Protein AF-Q7VQY9-F1 (afdb_monomer_lite)

Secondary structure (DSSP, 8-state):
--HHHHHSS---HHHHHHHHH-EEEEEEEEPPTT-TT--HHHHHHHHHHHHHHHH-SSEEEEEEEEEEETTTEEEEEEEEEE--THHHHHHHTTTT----

pLDDT: mean 73.07, std 13.51, range [38.59, 89.69]

Organism: Blochmanniella floridana (NCBI:txid203907)

Radius of gyration: 19.75 Å; chains: 1; bounding box: 48×21×52 Å

Sequence (100 aa):
MVLTNFFLRKKTSTTASIAKKRLHIIVTERKIDNTPELNYLPKFKKDLLRIIHQYIHEPKKISIQLQEQDNNAYMLQLTISFLTKNQDLINSKKQDNTTV

InterPro domains:
  IPR005527 Cell division topological specificity factor MinE [MF_00262] (3-86)
  IPR005527 Cell division topological specificity factor MinE [PF03776] (15-80)
  IPR005527 Cell division topological specificity factor MinE [TIGR01215] (1-80)
  IPR036707 Cell division topological specificity factor MinE superfamily [G3DSA:3.30.1070.10] (1-83)
  IPR036707 Cell division topological specificity factor MinE superfamily [SSF55229] (35-83)

Foldseek 3Di:
DPPVCVVVPPCPVVVVVQVVQKDKDKDKAADDPVPPPPPCVVVVVVVVVVVCVVPDDAWPDWDWDWDQDPRRMIMIIIITTHDDPVPVVVVVVPPPPDDD

Structure (mmCIF, N/CA/C/O backbone):
data_AF-Q7VQY9-F1
#
_entry.id   AF-Q7VQY9-F1
#
loop_
_atom_site.group_PDB
_atom_site.id
_atom_site.type_symbol
_atom_site.label_atom_id
_atom_site.label_alt_id
_atom_site.label_comp_id
_atom_site.label_asym_id
_atom_site.label_entity_id
_atom_site.label_seq_id
_atom_site.pdbx_PDB_ins_code
_atom_site.Cartn_x
_atom_site.Cartn_y
_atom_site.Cartn_z
_atom_site.occupan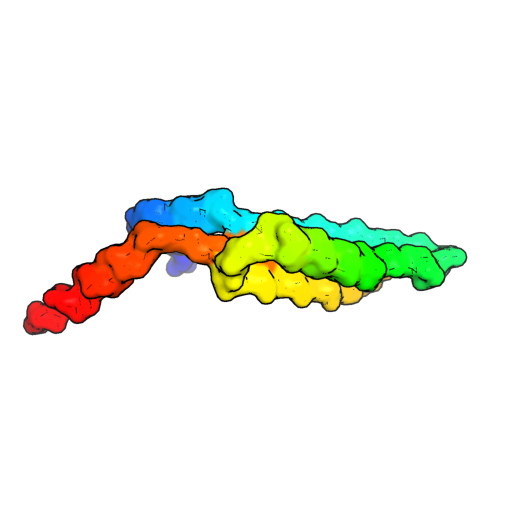cy
_atom_site.B_iso_or_equiv
_atom_site.auth_seq_id
_atom_site.auth_comp_id
_atom_site.auth_asym_id
_atom_site.auth_atom_id
_atom_site.pdbx_PDB_model_num
ATOM 1 N N . MET A 1 1 ? 5.966 -6.929 31.897 1.00 58.22 1 MET A N 1
ATOM 2 C CA . MET A 1 1 ? 4.540 -7.165 32.224 1.00 58.22 1 MET A CA 1
ATOM 3 C C . MET A 1 1 ? 3.612 -6.294 31.366 1.00 58.22 1 MET A C 1
ATOM 5 O O . MET A 1 1 ? 3.037 -5.365 31.905 1.00 58.22 1 MET A O 1
ATOM 9 N N . VAL A 1 2 ? 3.461 -6.525 30.048 1.00 68.88 2 VAL A N 1
ATOM 10 C CA . VAL A 1 2 ? 2.425 -5.787 29.264 1.00 68.88 2 VAL A CA 1
ATOM 11 C C . VAL A 1 2 ? 1.934 -6.501 27.986 1.00 68.88 2 VAL A C 1
ATOM 13 O O . VAL A 1 2 ? 0.856 -6.181 27.501 1.00 68.88 2 VAL A O 1
ATOM 16 N N . LEU A 1 3 ? 2.664 -7.477 27.422 1.00 69.12 3 LEU A N 1
ATOM 17 C CA . LEU A 1 3 ? 2.312 -8.051 26.106 1.00 69.12 3 LEU A CA 1
ATOM 18 C C . LEU A 1 3 ? 0.999 -8.855 26.095 1.00 69.12 3 LEU A C 1
ATOM 20 O O . LEU A 1 3 ? 0.232 -8.776 25.137 1.00 69.12 3 LEU A O 1
ATOM 24 N N . THR A 1 4 ? 0.697 -9.590 27.165 1.00 70.06 4 THR A N 1
ATOM 25 C CA . THR A 1 4 ? -0.506 -10.437 27.258 1.00 70.06 4 THR A CA 1
ATOM 26 C C . THR A 1 4 ? -1.798 -9.613 27.209 1.00 70.06 4 THR A C 1
ATOM 28 O O . THR A 1 4 ? -2.762 -10.011 26.554 1.00 70.06 4 THR A O 1
ATOM 31 N N . ASN A 1 5 ? -1.807 -8.416 27.803 1.00 64.38 5 ASN A N 1
ATOM 32 C CA . ASN A 1 5 ? -2.959 -7.511 27.803 1.00 64.38 5 ASN A CA 1
ATOM 33 C C . ASN A 1 5 ? -3.312 -6.964 26.407 1.00 64.38 5 ASN A C 1
ATOM 35 O O . ASN A 1 5 ? -4.466 -6.587 26.190 1.00 64.38 5 ASN A O 1
ATOM 39 N N . PHE A 1 6 ? -2.370 -6.929 25.452 1.00 64.75 6 PHE A N 1
ATOM 40 C CA 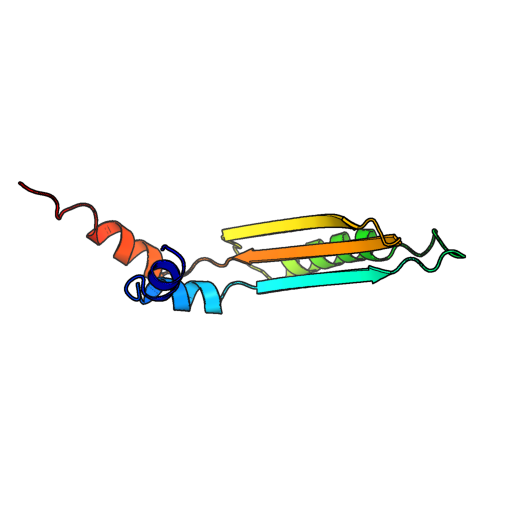. PHE A 1 6 ? -2.657 -6.465 24.087 1.00 64.75 6 PHE A CA 1
ATOM 41 C C . PHE A 1 6 ? -3.569 -7.434 23.333 1.00 64.75 6 PHE A C 1
ATOM 43 O O . PHE A 1 6 ? -4.506 -6.992 22.669 1.00 64.75 6 PHE A O 1
ATOM 50 N N . PHE A 1 7 ? -3.344 -8.742 23.480 1.00 66.56 7 PHE A N 1
ATOM 51 C CA . PHE A 1 7 ? -4.165 -9.774 22.838 1.00 66.56 7 PHE A CA 1
ATOM 52 C C . PHE A 1 7 ? -5.501 -9.993 23.559 1.00 66.56 7 PHE A C 1
ATOM 54 O O . PHE A 1 7 ? -6.507 -10.308 22.927 1.00 66.56 7 PHE A O 1
ATOM 61 N N . LEU A 1 8 ? -5.526 -9.783 24.879 1.00 64.44 8 LEU A N 1
ATOM 62 C CA . LEU A 1 8 ? -6.710 -9.951 25.731 1.00 64.44 8 LEU A CA 1
ATOM 63 C C . LEU A 1 8 ? -7.671 -8.754 25.702 1.00 64.44 8 LEU A C 1
ATOM 65 O O . LEU A 1 8 ? -8.730 -8.802 26.335 1.00 64.44 8 LEU A O 1
ATOM 69 N N . ARG A 1 9 ? -7.331 -7.661 25.007 1.00 59.34 9 ARG A N 1
ATOM 70 C CA . ARG A 1 9 ? -8.183 -6.470 24.942 1.00 59.34 9 ARG A CA 1
ATOM 71 C C . ARG A 1 9 ? -9.542 -6.865 24.370 1.00 59.34 9 ARG A C 1
ATOM 73 O O . ARG A 1 9 ? -9.641 -7.277 23.216 1.00 59.34 9 ARG A O 1
ATOM 80 N N . LYS A 1 10 ? -10.564 -6.769 25.236 1.00 59.28 10 LYS A N 1
ATOM 81 C CA . LYS A 1 10 ? -11.959 -7.177 25.013 1.00 59.28 10 LYS A CA 1
ATOM 82 C C . LYS A 1 10 ? -12.338 -6.994 23.553 1.00 59.28 10 LYS A C 1
ATOM 84 O O . LYS A 1 10 ? -12.257 -5.873 23.052 1.00 59.28 10 LYS A O 1
ATOM 89 N N . LYS A 1 11 ? -12.742 -8.103 22.922 1.00 55.50 11 LYS A N 1
ATOM 90 C CA . LYS A 1 11 ? -13.259 -8.202 21.555 1.00 55.50 11 LYS A CA 1
ATOM 91 C C . LYS A 1 11 ? -14.254 -7.070 21.302 1.00 55.50 11 LYS A C 1
ATOM 93 O O . LYS A 1 11 ? -15.456 -7.236 21.485 1.00 55.50 11 LYS A O 1
ATOM 98 N N . THR A 1 12 ? -13.782 -5.914 20.855 1.00 58.47 12 THR A N 1
ATOM 99 C CA . THR A 1 12 ? -14.629 -5.006 20.105 1.00 58.47 12 THR A CA 1
ATOM 100 C C . THR A 1 12 ? -14.848 -5.760 18.807 1.00 58.47 12 THR A C 1
ATOM 102 O O . THR A 1 12 ? -13.983 -5.797 17.933 1.00 58.47 12 THR A O 1
ATOM 105 N N . SER A 1 13 ? -15.964 -6.488 18.741 1.00 56.59 13 SER A N 1
ATOM 106 C CA . SER A 1 13 ? -16.385 -7.340 17.619 1.00 56.59 13 SER A CA 1
ATOM 107 C C . SER A 1 13 ? -16.273 -6.626 16.263 1.00 56.59 13 SER A C 1
ATOM 109 O O . SER A 1 13 ? -16.123 -7.252 15.216 1.00 56.59 13 SER A O 1
ATOM 111 N N . THR A 1 14 ? -16.238 -5.298 16.294 1.00 62.75 14 THR A N 1
ATOM 112 C CA . THR A 1 14 ? -15.998 -4.398 15.176 1.00 62.75 14 THR A CA 1
ATOM 113 C C . THR A 1 14 ? -14.594 -4.484 14.579 1.00 62.75 14 THR A C 1
ATOM 115 O O . THR A 1 14 ? -14.470 -4.441 13.357 1.00 62.75 14 THR A O 1
ATOM 118 N N . THR A 1 15 ? -13.533 -4.621 15.379 1.00 69.56 15 THR A N 1
ATOM 119 C CA . THR A 1 15 ? -12.145 -4.526 14.884 1.00 69.56 15 THR A CA 1
ATOM 120 C C . THR A 1 15 ? -11.764 -5.689 13.979 1.00 69.56 15 THR A C 1
ATOM 122 O O . THR A 1 15 ? -11.119 -5.463 12.955 1.00 69.56 15 THR A O 1
ATOM 125 N N . ALA A 1 16 ? -12.225 -6.902 14.295 1.00 69.81 16 ALA A N 1
ATOM 126 C CA . ALA A 1 16 ? -12.020 -8.084 13.463 1.00 69.81 16 ALA A CA 1
ATOM 127 C C . ALA A 1 16 ? -12.690 -7.927 12.089 1.00 69.81 16 ALA A C 1
ATOM 129 O O . ALA A 1 16 ? -12.076 -8.222 11.064 1.00 69.81 16 ALA A O 1
ATOM 130 N N . SER A 1 17 ? -13.911 -7.376 12.044 1.00 72.12 17 SER A N 1
ATOM 131 C CA . SER A 1 17 ? -14.592 -7.092 10.775 1.00 72.12 17 SER A CA 1
ATOM 132 C C . SER A 1 17 ? -13.850 -6.054 9.934 1.00 72.12 17 SER A C 1
ATOM 134 O O . SER A 1 17 ? -13.891 -6.146 8.708 1.00 72.12 17 SER A O 1
ATOM 136 N N . ILE A 1 18 ? -13.199 -5.066 10.559 1.00 74.56 18 ILE A N 1
ATOM 137 C CA . ILE A 1 18 ? -12.382 -4.090 9.829 1.00 74.56 18 ILE A CA 1
ATOM 138 C C . ILE A 1 18 ? -11.107 -4.763 9.324 1.00 74.56 18 ILE A C 1
ATOM 140 O O . ILE A 1 18 ? -10.772 -4.606 8.157 1.00 74.56 18 ILE A O 1
ATOM 144 N N . ALA A 1 19 ? -10.411 -5.524 10.176 1.00 72.38 19 ALA A N 1
ATOM 145 C CA . ALA A 1 19 ? -9.186 -6.233 9.811 1.00 72.38 19 ALA A CA 1
ATOM 146 C C . ALA A 1 19 ? -9.415 -7.177 8.627 1.00 72.38 19 ALA A C 1
ATOM 148 O O . ALA A 1 19 ? -8.643 -7.136 7.678 1.00 72.38 19 ALA A O 1
ATOM 149 N N . LYS A 1 20 ? -10.536 -7.912 8.624 1.00 78.00 20 LYS A N 1
ATOM 150 C CA . LYS A 1 20 ? -10.951 -8.777 7.510 1.00 78.00 20 LYS A CA 1
ATOM 151 C C . LYS A 1 20 ? -11.034 -8.038 6.169 1.00 78.00 20 LYS A C 1
ATOM 153 O O . LYS A 1 20 ? -10.844 -8.650 5.129 1.00 78.00 20 LYS A O 1
ATOM 158 N N . LYS A 1 21 ? -11.346 -6.741 6.184 1.00 77.06 21 LYS A N 1
ATOM 159 C CA . LYS A 1 21 ? -11.473 -5.925 4.972 1.00 77.06 21 LYS A CA 1
ATOM 160 C C . LYS A 1 21 ? -10.195 -5.176 4.609 1.00 77.06 21 LYS A C 1
ATOM 162 O O . LYS A 1 21 ? -10.121 -4.645 3.514 1.00 77.06 21 LYS A O 1
ATOM 167 N N . ARG A 1 22 ? -9.200 -5.072 5.492 1.00 79.19 22 ARG A N 1
ATOM 168 C CA . ARG A 1 22 ? -7.954 -4.366 5.164 1.00 79.19 22 ARG A CA 1
ATOM 169 C C . ARG A 1 22 ? -7.133 -5.225 4.211 1.00 79.19 22 ARG A C 1
ATOM 171 O O . ARG A 1 22 ? -6.772 -6.343 4.561 1.00 79.19 22 ARG A O 1
ATOM 178 N N . LEU A 1 23 ? -6.806 -4.681 3.044 1.00 84.25 23 LEU A N 1
ATOM 179 C CA . LEU A 1 23 ? -5.830 -5.294 2.153 1.00 84.25 23 LEU A CA 1
ATOM 180 C C . LEU A 1 23 ? -4.446 -4.758 2.516 1.00 84.25 23 LEU A C 1
ATOM 182 O O . LEU A 1 23 ? -4.222 -3.545 2.485 1.00 84.25 23 LEU A O 1
ATOM 186 N N . HIS A 1 24 ? -3.544 -5.665 2.880 1.00 86.56 24 HIS A N 1
ATOM 187 C CA . HIS A 1 24 ? -2.144 -5.366 3.148 1.00 86.56 24 HIS A CA 1
ATOM 188 C C . HIS A 1 24 ? -1.275 -6.205 2.222 1.00 86.56 24 HIS A C 1
ATOM 190 O O . HIS A 1 24 ? -1.353 -7.430 2.250 1.00 86.56 24 HIS A O 1
ATOM 196 N N . ILE A 1 25 ? -0.479 -5.544 1.392 1.00 87.31 25 ILE A N 1
ATOM 197 C CA . ILE A 1 25 ? 0.422 -6.197 0.448 1.00 87.31 25 ILE A CA 1
ATOM 198 C C . ILE A 1 25 ? 1.824 -5.665 0.715 1.00 87.31 25 ILE A C 1
ATOM 200 O O . ILE A 1 25 ? 2.019 -4.455 0.831 1.00 87.31 25 ILE A O 1
ATOM 204 N N . ILE A 1 26 ? 2.784 -6.580 0.808 1.00 89.00 26 ILE A N 1
ATOM 205 C CA . ILE A 1 26 ? 4.210 -6.279 0.902 1.00 89.00 26 ILE A CA 1
ATOM 206 C C . ILE A 1 26 ? 4.882 -7.013 -0.250 1.00 89.00 26 ILE A C 1
ATOM 208 O O . ILE A 1 26 ? 4.720 -8.224 -0.390 1.00 89.00 26 ILE A O 1
ATOM 212 N N . VAL A 1 27 ? 5.610 -6.274 -1.075 1.00 88.31 27 VAL A N 1
ATOM 213 C CA . VAL A 1 27 ? 6.403 -6.819 -2.175 1.00 88.31 27 VAL A CA 1
ATOM 214 C C . VAL A 1 27 ? 7.836 -6.377 -1.978 1.00 88.31 27 VAL A C 1
ATOM 216 O O . VAL A 1 27 ? 8.080 -5.188 -1.793 1.00 88.31 27 VAL A O 1
ATOM 219 N N . THR A 1 28 ? 8.767 -7.320 -2.055 1.00 86.56 28 THR A N 1
ATOM 220 C CA . THR A 1 28 ? 10.197 -7.032 -2.008 1.00 86.56 28 THR A CA 1
ATOM 221 C C . THR A 1 28 ? 10.845 -7.507 -3.298 1.00 86.56 28 THR A C 1
ATOM 223 O O . THR A 1 28 ? 10.649 -8.643 -3.724 1.00 86.56 28 THR A O 1
ATOM 226 N N . GLU A 1 29 ? 11.619 -6.631 -3.914 1.00 82.44 29 GLU A N 1
ATOM 227 C CA . GLU A 1 29 ? 12.428 -6.882 -5.098 1.00 82.44 29 GLU A CA 1
ATOM 228 C C . GLU A 1 29 ? 13.895 -6.839 -4.686 1.00 82.44 29 GLU A C 1
ATOM 230 O O . GLU A 1 29 ? 14.311 -5.894 -4.025 1.00 82.44 29 GLU A O 1
ATOM 235 N N . ARG A 1 30 ? 14.685 -7.844 -5.066 1.00 79.88 30 ARG A N 1
ATOM 236 C CA . ARG A 1 30 ? 16.139 -7.824 -4.866 1.00 79.88 30 ARG A CA 1
ATOM 237 C C . ARG A 1 30 ? 16.799 -7.284 -6.128 1.00 79.88 30 ARG A 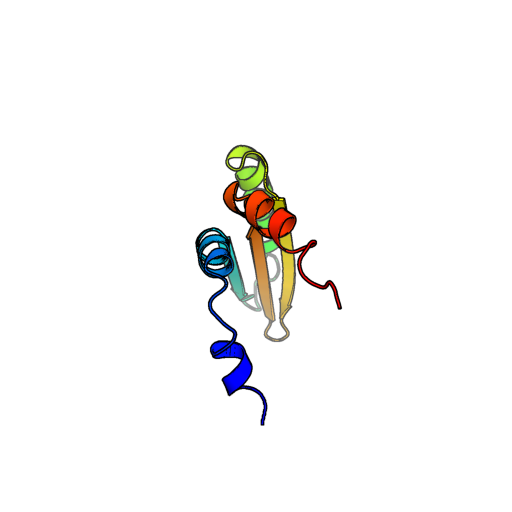C 1
ATOM 239 O O . ARG A 1 30 ? 16.547 -7.818 -7.206 1.00 79.88 30 ARG A O 1
ATOM 246 N N . LYS A 1 31 ? 17.655 -6.274 -5.997 1.00 70.81 31 LYS A N 1
ATOM 247 C CA . LYS A 1 31 ? 18.553 -5.843 -7.066 1.00 70.81 31 LYS A CA 1
ATOM 248 C C . LYS A 1 31 ? 19.580 -6.947 -7.272 1.00 70.81 31 LYS A C 1
ATOM 250 O O . LYS A 1 31 ? 20.195 -7.424 -6.321 1.00 70.81 31 LYS A O 1
ATOM 255 N N . ILE A 1 32 ? 19.748 -7.361 -8.516 1.00 70.25 32 ILE A N 1
ATOM 256 C CA . ILE A 1 32 ? 20.902 -8.158 -8.913 1.00 70.25 32 ILE A CA 1
ATOM 257 C C . ILE A 1 32 ? 21.984 -7.138 -9.257 1.00 70.25 32 ILE A C 1
ATOM 259 O O . ILE A 1 32 ? 21.736 -6.246 -10.068 1.00 70.25 32 ILE A O 1
ATOM 263 N N . ASP A 1 33 ? 23.150 -7.246 -8.621 1.00 66.75 33 ASP A N 1
ATOM 264 C CA . ASP A 1 33 ? 24.207 -6.218 -8.633 1.00 66.75 33 ASP A CA 1
ATOM 265 C C . ASP A 1 33 ? 24.624 -5.770 -10.044 1.00 66.75 33 ASP A C 1
ATOM 267 O O . ASP A 1 33 ? 25.031 -4.630 -10.252 1.00 66.75 33 ASP A O 1
ATOM 271 N N . ASN A 1 34 ? 24.443 -6.640 -11.038 1.00 63.28 34 ASN A N 1
ATOM 272 C CA . ASN A 1 34 ? 24.831 -6.383 -12.421 1.00 63.28 34 ASN A CA 1
ATOM 273 C C . ASN A 1 34 ? 23.757 -5.662 -13.250 1.00 63.28 34 ASN A C 1
ATOM 275 O O . ASN A 1 34 ? 23.948 -5.467 -14.451 1.00 63.28 34 ASN A O 1
ATOM 279 N N . THR A 1 35 ? 22.600 -5.311 -12.681 1.00 62.12 35 THR A N 1
ATOM 280 C CA . THR A 1 35 ? 21.531 -4.652 -13.447 1.00 62.12 35 THR A CA 1
ATOM 281 C C . THR A 1 35 ? 20.705 -3.687 -12.585 1.00 62.12 35 THR A C 1
ATOM 283 O O . THR A 1 35 ? 19.536 -3.948 -12.295 1.00 62.12 35 THR A O 1
ATOM 286 N N . PRO A 1 36 ? 21.273 -2.528 -12.196 1.00 59.81 36 PRO A N 1
ATOM 287 C CA . PRO A 1 36 ? 20.543 -1.496 -11.452 1.00 59.81 36 PRO A CA 1
ATOM 288 C C . PRO A 1 36 ? 19.368 -0.891 -12.239 1.00 59.81 36 PRO A C 1
ATOM 290 O O . PRO A 1 36 ? 18.516 -0.225 -11.656 1.00 59.81 36 PRO A O 1
ATOM 293 N N . GLU A 1 37 ? 19.317 -1.103 -13.556 1.00 60.72 37 GLU A N 1
ATOM 294 C CA . GLU A 1 37 ? 18.298 -0.543 -14.448 1.00 60.72 37 GLU A CA 1
ATOM 295 C C . GLU A 1 37 ? 16.945 -1.277 -14.368 1.00 60.72 37 GLU A C 1
ATOM 297 O O . GLU A 1 37 ? 15.905 -0.719 -14.720 1.00 60.72 37 GLU A O 1
ATOM 302 N N . LEU A 1 38 ? 16.917 -2.500 -13.827 1.00 63.84 38 LEU A N 1
ATOM 303 C CA . LEU A 1 38 ? 15.706 -3.319 -13.695 1.00 63.84 38 LEU A CA 1
ATOM 304 C C . LEU A 1 38 ? 14.940 -3.002 -12.398 1.00 63.84 38 LEU A C 1
ATOM 306 O O . LEU A 1 38 ? 14.625 -3.892 -11.618 1.00 63.84 38 LEU A O 1
ATOM 310 N N . ASN A 1 39 ? 14.634 -1.725 -12.151 1.00 69.94 39 ASN A N 1
ATOM 311 C CA . ASN A 1 39 ? 13.809 -1.324 -11.006 1.00 69.94 39 ASN A CA 1
ATOM 312 C C . ASN A 1 39 ? 12.325 -1.405 -11.376 1.00 69.94 39 ASN A C 1
ATOM 314 O O . ASN A 1 39 ? 11.747 -0.441 -11.898 1.00 69.94 39 ASN A O 1
ATOM 318 N N . TYR A 1 40 ? 11.677 -2.538 -11.098 1.00 79.62 40 TYR A N 1
ATOM 319 C CA . TYR A 1 40 ? 10.266 -2.712 -11.430 1.00 79.62 40 TYR A CA 1
ATOM 320 C C . TYR A 1 40 ? 9.338 -2.096 -10.387 1.00 79.62 40 TYR A C 1
ATOM 322 O O . TYR A 1 40 ? 8.256 -1.632 -10.756 1.00 79.62 40 TYR A O 1
ATOM 330 N N . LEU A 1 41 ? 9.729 -2.014 -9.110 1.00 85.12 41 LEU A N 1
ATOM 331 C CA . LEU A 1 41 ? 8.824 -1.523 -8.062 1.00 85.12 41 LEU A CA 1
ATOM 332 C C . LEU A 1 41 ? 8.295 -0.092 -8.263 1.00 85.12 41 LEU A C 1
ATOM 334 O O . LEU A 1 41 ? 7.100 0.118 -8.026 1.00 85.12 41 LEU A O 1
ATOM 338 N N . PRO A 1 42 ? 9.074 0.898 -8.742 1.00 83.38 42 PRO A N 1
ATOM 339 C CA . PRO A 1 42 ? 8.534 2.222 -9.057 1.00 83.38 42 PRO A CA 1
ATOM 340 C C . PRO A 1 42 ? 7.463 2.198 -10.156 1.00 83.38 42 PRO A C 1
ATOM 342 O O . PRO A 1 42 ? 6.471 2.927 -10.068 1.00 83.38 42 PRO A O 1
ATOM 345 N N . LYS A 1 43 ? 7.638 1.356 -11.184 1.00 85.88 43 LYS A N 1
ATOM 346 C CA . LYS A 1 43 ? 6.650 1.166 -12.255 1.00 85.88 43 LYS A CA 1
ATOM 347 C C . LYS A 1 43 ? 5.424 0.424 -11.727 1.00 85.88 43 LYS A C 1
ATOM 349 O O . LYS A 1 43 ? 4.308 0.912 -11.875 1.00 85.88 43 LYS A O 1
ATOM 354 N N . PHE A 1 44 ? 5.640 -0.670 -11.005 1.00 87.19 44 PHE A N 1
ATOM 355 C CA . PHE A 1 44 ? 4.588 -1.463 -10.380 1.00 87.19 44 PHE A CA 1
ATOM 356 C C . PHE A 1 44 ? 3.738 -0.632 -9.412 1.00 87.19 44 PHE A C 1
ATOM 358 O O . PHE A 1 44 ? 2.519 -0.748 -9.411 1.00 87.19 44 PHE A O 1
ATOM 365 N N . LYS A 1 45 ? 4.343 0.295 -8.657 1.00 86.44 45 LYS A N 1
ATOM 366 C CA . LYS A 1 45 ? 3.619 1.273 -7.830 1.00 86.44 45 LYS A CA 1
ATOM 367 C C . LYS A 1 45 ? 2.633 2.112 -8.652 1.00 86.44 45 LYS A C 1
ATOM 369 O O . LYS A 1 45 ? 1.508 2.327 -8.202 1.00 86.44 45 LYS A O 1
ATOM 374 N N . LYS A 1 46 ? 3.045 2.611 -9.825 1.00 88.38 46 LYS A N 1
ATOM 375 C CA . LYS A 1 46 ? 2.182 3.411 -10.717 1.00 88.38 46 LYS A CA 1
ATOM 376 C C . LYS A 1 46 ? 1.047 2.563 -11.286 1.00 88.38 46 LYS A C 1
ATOM 378 O O . LYS A 1 46 ? -0.102 3.001 -11.268 1.00 88.38 46 LYS A O 1
ATOM 383 N N . ASP A 1 47 ? 1.365 1.349 -11.724 1.00 88.75 47 ASP A N 1
ATOM 384 C CA . ASP A 1 47 ? 0.387 0.417 -12.285 1.00 88.75 47 ASP A CA 1
ATOM 385 C C . ASP A 1 47 ? -0.643 0.000 -11.226 1.00 88.75 47 ASP A C 1
ATOM 387 O O . ASP A 1 47 ? -1.848 0.083 -11.466 1.00 88.75 47 ASP A O 1
ATOM 391 N N . LEU A 1 48 ? -0.189 -0.325 -10.011 1.00 88.31 48 LEU A N 1
ATOM 392 C CA . LEU A 1 48 ? -1.063 -0.595 -8.872 1.00 88.31 48 LEU A CA 1
ATOM 393 C C . LEU A 1 48 ? -1.967 0.593 -8.557 1.00 88.31 48 LEU A C 1
ATOM 395 O O . LEU A 1 48 ? -3.160 0.395 -8.355 1.00 88.31 48 LEU A O 1
ATOM 399 N N . LEU A 1 49 ? -1.444 1.823 -8.535 1.00 86.62 49 LEU A N 1
ATOM 400 C CA . LEU A 1 49 ? -2.256 3.011 -8.268 1.00 86.62 49 LEU A CA 1
ATOM 401 C C . LEU A 1 49 ? -3.354 3.196 -9.326 1.00 86.62 49 LEU A C 1
ATOM 403 O O . LEU A 1 49 ? -4.491 3.515 -8.982 1.00 86.62 49 LEU A O 1
ATOM 407 N N . ARG A 1 50 ? -3.037 2.961 -10.604 1.00 88.69 50 ARG A N 1
ATOM 408 C CA . ARG A 1 50 ? -4.010 3.020 -11.702 1.00 88.69 50 ARG A CA 1
ATOM 409 C C . ARG A 1 50 ? -5.110 1.973 -11.537 1.00 88.69 50 ARG A C 1
ATOM 411 O O . ARG A 1 50 ? -6.285 2.307 -11.655 1.00 88.69 50 ARG A O 1
ATOM 418 N N . ILE A 1 51 ? -4.734 0.731 -11.239 1.00 88.19 51 ILE A N 1
ATOM 419 C CA . ILE A 1 51 ? -5.675 -0.375 -11.022 1.00 88.19 51 ILE A CA 1
ATOM 420 C C . ILE A 1 51 ? -6.540 -0.091 -9.791 1.00 88.19 51 ILE A C 1
ATOM 422 O O . ILE A 1 51 ? -7.758 -0.202 -9.853 1.00 88.19 51 ILE A O 1
ATOM 426 N N . ILE A 1 52 ? -5.947 0.351 -8.682 1.00 87.19 52 ILE A N 1
ATOM 427 C CA . ILE A 1 52 ? -6.688 0.697 -7.465 1.00 87.19 52 ILE A CA 1
ATOM 428 C C . ILE A 1 52 ? -7.757 1.750 -7.762 1.00 87.19 52 ILE A C 1
ATOM 430 O O . ILE A 1 52 ? -8.904 1.552 -7.377 1.00 87.19 52 ILE A O 1
ATOM 434 N N . HIS A 1 53 ? -7.422 2.819 -8.485 1.00 84.25 53 HIS A N 1
ATOM 435 C CA . HIS A 1 53 ? -8.412 3.832 -8.859 1.00 84.25 53 HIS A CA 1
ATOM 436 C C . HIS A 1 53 ? -9.510 3.299 -9.785 1.00 84.25 53 HIS A C 1
ATOM 438 O O . HIS A 1 53 ? -10.635 3.781 -9.717 1.00 84.25 53 HIS A O 1
ATOM 444 N N . GLN A 1 54 ? -9.206 2.320 -10.639 1.00 88.12 54 GLN A N 1
ATOM 445 C CA . GLN A 1 54 ? -10.187 1.748 -11.561 1.00 88.12 54 GLN A CA 1
ATOM 446 C C . GLN A 1 54 ? -11.149 0.767 -10.880 1.00 88.12 54 GLN A C 1
ATOM 448 O O . GLN A 1 54 ? -12.320 0.719 -11.241 1.00 88.12 54 GLN A O 1
ATOM 453 N N . TYR A 1 55 ? -10.664 -0.028 -9.926 1.00 86.50 55 TYR A N 1
ATOM 454 C CA . TYR A 1 55 ? -11.441 -1.121 -9.332 1.00 86.50 55 TYR A CA 1
ATOM 455 C C . TYR A 1 55 ? -11.995 -0.806 -7.939 1.00 86.50 55 TYR A C 1
ATOM 457 O O . TYR A 1 55 ? -12.920 -1.480 -7.486 1.00 86.50 55 TYR A O 1
ATOM 465 N N . ILE A 1 56 ? -11.444 0.184 -7.232 1.00 82.56 56 ILE A N 1
ATOM 466 C CA . ILE A 1 56 ? -11.869 0.526 -5.873 1.00 82.56 56 ILE A CA 1
ATOM 467 C C . ILE A 1 56 ? -12.678 1.820 -5.890 1.00 82.56 56 ILE A C 1
ATOM 469 O O . ILE A 1 56 ? -12.128 2.919 -5.922 1.00 82.56 56 ILE A O 1
ATOM 473 N N . HIS A 1 57 ? -13.997 1.678 -5.782 1.00 78.81 57 HIS A N 1
ATOM 474 C CA . HIS A 1 57 ? -14.895 2.797 -5.520 1.00 78.81 57 HIS A CA 1
ATOM 475 C C . HIS A 1 57 ? -14.842 3.175 -4.028 1.00 78.81 57 HIS A C 1
ATOM 477 O O . HIS A 1 57 ? -14.967 2.311 -3.159 1.00 78.81 57 HIS A O 1
ATOM 483 N N . GLU A 1 58 ? -14.645 4.465 -3.741 1.00 72.50 58 GLU A N 1
ATOM 484 C CA . GLU A 1 58 ? -14.708 5.066 -2.394 1.00 72.50 58 GLU A CA 1
ATOM 485 C C . GLU A 1 58 ? -13.791 4.424 -1.322 1.00 72.50 58 GLU A C 1
ATOM 487 O O . GLU A 1 58 ? -14.245 3.972 -0.260 1.00 72.50 58 GLU A O 1
ATOM 492 N N . PRO A 1 59 ? -12.464 4.382 -1.539 1.00 72.44 59 PRO A N 1
ATOM 493 C CA . PRO A 1 59 ? -11.539 3.935 -0.505 1.00 72.44 59 PRO A CA 1
ATOM 494 C C . PRO A 1 59 ? -11.512 4.921 0.676 1.00 72.44 59 PRO A C 1
ATOM 496 O O . PRO A 1 59 ? -11.351 6.123 0.491 1.00 72.44 59 PRO A O 1
ATOM 499 N N . LYS A 1 60 ? -11.573 4.417 1.920 1.00 78.19 60 LYS A N 1
ATOM 500 C CA . LYS A 1 60 ? -11.441 5.267 3.124 1.00 78.19 60 LYS A CA 1
ATOM 501 C C . LYS A 1 60 ? -10.029 5.827 3.261 1.00 78.19 60 LYS A C 1
ATOM 503 O O . LYS A 1 60 ? -9.825 6.959 3.684 1.00 78.19 60 LYS A O 1
ATOM 508 N N . LYS A 1 61 ? -9.044 4.956 3.036 1.00 82.25 61 LYS A N 1
ATOM 509 C CA . LYS A 1 61 ? -7.624 5.252 3.208 1.00 82.25 61 LYS A CA 1
ATOM 510 C C . LYS A 1 61 ? -6.808 4.337 2.311 1.00 82.25 61 LYS A C 1
ATOM 512 O O . LYS A 1 61 ? -6.945 3.117 2.397 1.00 82.25 61 LYS A O 1
ATOM 517 N N . ILE A 1 62 ? -5.927 4.938 1.521 1.00 85.00 62 ILE A N 1
ATOM 518 C CA . ILE A 1 62 ? -4.880 4.253 0.766 1.00 85.00 62 ILE A CA 1
ATOM 519 C C . ILE A 1 62 ? -3.543 4.790 1.273 1.00 85.00 62 ILE A C 1
ATOM 521 O O . ILE A 1 62 ? -3.355 5.997 1.395 1.00 85.00 62 ILE A O 1
ATOM 525 N N . SER A 1 63 ? -2.623 3.894 1.607 1.00 86.50 63 SER A N 1
ATOM 526 C CA . SER A 1 63 ? -1.244 4.228 1.953 1.00 86.50 63 SER A CA 1
ATOM 527 C C . SER A 1 63 ? -0.320 3.356 1.125 1.00 86.50 63 SER A C 1
ATOM 529 O O . SER A 1 63 ? -0.456 2.134 1.133 1.00 86.50 63 SER A O 1
ATOM 531 N N . ILE A 1 64 ? 0.597 3.995 0.404 1.00 87.12 64 ILE A N 1
ATOM 532 C CA . ILE A 1 64 ? 1.595 3.328 -0.426 1.00 87.12 64 ILE A CA 1
ATOM 533 C C . ILE A 1 64 ? 2.961 3.846 -0.008 1.00 87.12 64 ILE A C 1
ATOM 535 O O . ILE A 1 64 ? 3.201 5.052 -0.041 1.00 87.12 64 ILE A O 1
ATOM 539 N N . GLN A 1 65 ? 3.845 2.939 0.375 1.00 89.12 65 GLN A N 1
ATOM 540 C CA . GLN A 1 65 ? 5.186 3.240 0.848 1.00 89.12 65 GLN A CA 1
ATOM 541 C C . GLN A 1 65 ? 6.167 2.426 0.020 1.00 89.12 65 GLN A C 1
ATOM 543 O O . GLN A 1 65 ? 6.007 1.220 -0.114 1.00 89.12 65 GLN A O 1
ATOM 548 N N . LEU A 1 66 ? 7.152 3.098 -0.560 1.00 87.12 66 LEU A N 1
ATOM 549 C CA . LEU A 1 66 ? 8.274 2.457 -1.229 1.00 87.12 66 LEU A CA 1
ATOM 550 C C . LEU A 1 66 ? 9.506 2.783 -0.394 1.00 87.12 66 LEU A C 1
ATOM 552 O O . LEU A 1 66 ? 9.780 3.958 -0.163 1.00 87.12 66 LEU A O 1
ATOM 556 N N . GLN A 1 67 ? 10.182 1.753 0.091 1.00 86.50 67 GLN A N 1
ATOM 557 C CA . GLN A 1 67 ? 11.376 1.851 0.916 1.00 86.50 67 GLN A CA 1
ATOM 558 C C . GLN A 1 67 ? 12.514 1.119 0.213 1.00 86.50 67 GLN A C 1
ATOM 560 O O . GLN A 1 67 ? 12.300 0.076 -0.403 1.00 86.50 67 GLN A O 1
ATOM 565 N N . GLU A 1 68 ? 13.714 1.672 0.298 1.00 83.12 68 GLU A N 1
ATOM 566 C CA . GLU A 1 68 ? 14.937 0.969 -0.071 1.00 83.12 68 GLU A CA 1
ATOM 567 C C . GLU A 1 68 ? 15.480 0.284 1.182 1.00 83.12 68 GLU A C 1
ATOM 569 O O . GLU A 1 68 ? 15.529 0.892 2.248 1.00 83.12 68 GLU A O 1
ATOM 574 N N . GLN A 1 69 ? 15.798 -0.998 1.069 1.00 81.25 69 GLN A N 1
ATOM 575 C CA . GLN A 1 69 ? 16.413 -1.797 2.119 1.00 81.25 69 GLN A CA 1
ATOM 576 C C . GLN A 1 69 ? 17.920 -1.868 1.887 1.00 81.25 69 GLN A C 1
ATOM 578 O O . GLN A 1 69 ? 18.374 -1.940 0.743 1.00 81.25 69 GLN A O 1
ATOM 583 N N . ASP A 1 70 ? 18.672 -1.955 2.983 1.00 76.44 70 ASP A N 1
ATOM 584 C CA . ASP A 1 70 ? 20.140 -1.976 2.981 1.00 76.44 70 ASP A CA 1
ATOM 585 C C . ASP A 1 70 ? 20.733 -3.149 2.1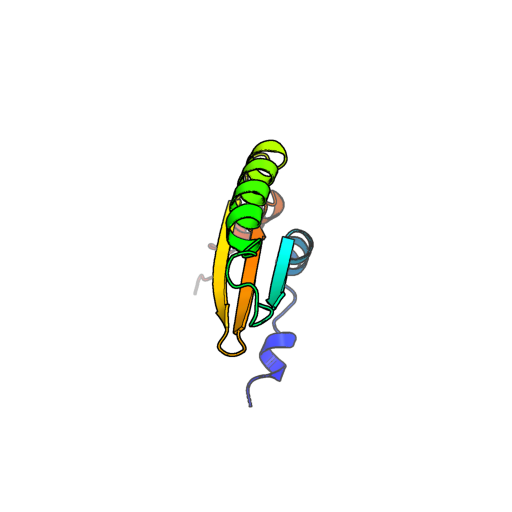78 1.00 76.44 70 ASP A C 1
ATOM 587 O O . ASP A 1 70 ? 21.823 -3.045 1.627 1.00 76.44 70 ASP A O 1
ATOM 591 N N . ASN A 1 71 ? 19.992 -4.255 2.046 1.00 75.00 71 ASN A N 1
ATOM 592 C CA . ASN A 1 71 ? 20.435 -5.479 1.368 1.00 75.00 71 ASN A CA 1
ATOM 593 C C . ASN A 1 71 ? 20.175 -5.450 -0.148 1.00 75.00 71 ASN A C 1
ATOM 595 O O . ASN A 1 71 ? 19.731 -6.450 -0.721 1.00 75.00 71 ASN A O 1
ATOM 599 N N . ASN 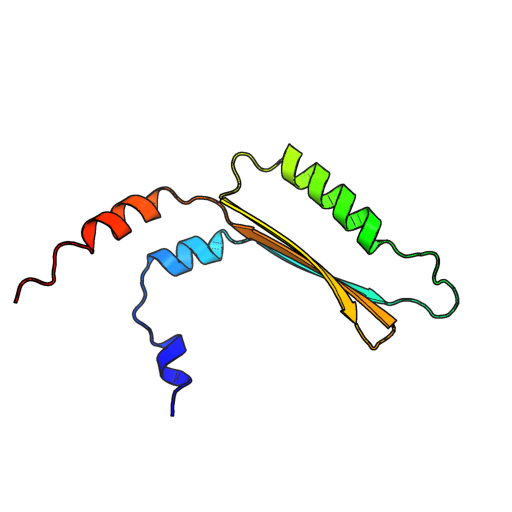A 1 72 ? 20.384 -4.298 -0.785 1.00 74.81 72 ASN A N 1
ATOM 600 C CA . ASN A 1 72 ? 20.157 -4.095 -2.216 1.00 74.81 72 ASN A CA 1
ATOM 601 C C . ASN A 1 72 ? 18.731 -4.496 -2.636 1.00 74.81 72 ASN A C 1
ATOM 603 O O . ASN A 1 72 ? 18.530 -5.039 -3.715 1.00 74.81 72 ASN A O 1
ATOM 607 N N . ALA A 1 73 ? 17.723 -4.272 -1.795 1.00 78.94 73 ALA A N 1
ATOM 608 C CA . ALA A 1 73 ? 16.347 -4.655 -2.094 1.00 78.94 73 ALA A CA 1
ATOM 609 C C . ALA A 1 73 ? 15.412 -3.451 -1.989 1.00 78.94 73 ALA A C 1
ATOM 611 O O . ALA A 1 73 ? 15.595 -2.588 -1.143 1.00 78.94 73 ALA A O 1
ATOM 612 N N . TYR A 1 74 ? 14.385 -3.383 -2.824 1.00 82.62 74 TYR A N 1
ATOM 613 C CA . TYR A 1 74 ? 13.303 -2.420 -2.671 1.00 82.62 74 TYR A CA 1
ATOM 614 C C . TYR A 1 74 ? 12.089 -3.115 -2.071 1.00 82.62 74 TYR A C 1
ATOM 616 O O . TYR A 1 74 ? 11.747 -4.225 -2.467 1.00 82.62 74 TYR A O 1
ATOM 624 N N . MET A 1 75 ? 11.407 -2.456 -1.141 1.00 86.00 75 MET A N 1
ATOM 625 C CA . MET A 1 75 ? 10.177 -2.935 -0.525 1.00 86.00 75 MET A CA 1
ATOM 626 C C . MET A 1 75 ? 9.038 -1.958 -0.810 1.00 86.00 75 MET A C 1
ATOM 628 O O . MET A 1 75 ? 9.076 -0.795 -0.413 1.00 86.00 75 MET A O 1
ATOM 632 N N . LEU A 1 76 ? 7.991 -2.440 -1.469 1.00 89.00 76 LEU A N 1
ATOM 633 C CA . LEU A 1 76 ? 6.738 -1.731 -1.670 1.00 89.00 76 LEU A CA 1
ATOM 634 C C . LEU A 1 76 ? 5.690 -2.279 -0.701 1.00 89.00 76 LEU A C 1
ATOM 636 O O . LEU A 1 76 ? 5.305 -3.445 -0.770 1.00 89.00 76 LEU A O 1
ATOM 640 N N . GLN A 1 77 ? 5.188 -1.417 0.172 1.00 89.50 77 GLN A N 1
ATOM 641 C CA . GLN A 1 77 ? 4.104 -1.708 1.095 1.00 89.50 77 GLN A CA 1
ATOM 642 C C . GLN A 1 77 ? 2.854 -0.924 0.701 1.00 89.50 77 GLN A C 1
ATOM 644 O O . GLN A 1 77 ? 2.870 0.299 0.559 1.00 89.50 77 GLN A O 1
ATOM 649 N N . LEU A 1 78 ? 1.743 -1.636 0.563 1.00 89.69 78 LEU A N 1
ATOM 650 C CA . LEU A 1 78 ? 0.434 -1.094 0.233 1.00 89.69 78 LEU A CA 1
ATOM 651 C C . LEU A 1 78 ? -0.552 -1.467 1.337 1.00 89.69 78 LEU A C 1
ATOM 653 O O . LEU A 1 78 ? -0.683 -2.629 1.714 1.00 89.69 78 LEU A O 1
ATOM 657 N N . THR A 1 79 ? -1.282 -0.475 1.836 1.00 87.44 79 THR A N 1
ATOM 658 C CA . THR A 1 79 ? -2.378 -0.667 2.785 1.00 87.44 79 THR A CA 1
ATOM 659 C C . THR A 1 79 ? -3.624 0.049 2.298 1.00 87.44 79 THR A C 1
ATOM 661 O O . THR A 1 79 ? -3.621 1.271 2.140 1.00 87.44 79 THR A O 1
ATOM 664 N N . ILE A 1 80 ? -4.709 -0.703 2.126 1.00 86.06 80 ILE A N 1
ATOM 665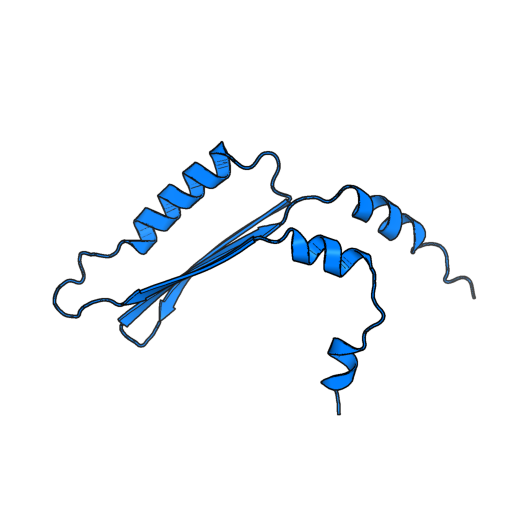 C CA . ILE A 1 80 ? -6.015 -0.178 1.726 1.00 86.06 80 ILE A CA 1
ATOM 666 C C . ILE A 1 80 ? -7.042 -0.523 2.797 1.00 86.06 80 ILE A C 1
ATOM 668 O O . ILE A 1 80 ? -7.134 -1.660 3.264 1.00 86.06 80 ILE A O 1
ATOM 672 N N . SER A 1 81 ? -7.810 0.479 3.215 1.00 82.56 81 SER A N 1
ATOM 673 C CA . SER A 1 81 ? -8.927 0.324 4.145 1.00 82.56 81 SER A CA 1
ATOM 674 C C . SER A 1 81 ? -10.222 0.791 3.498 1.00 82.56 81 SER A C 1
ATOM 676 O O . SER A 1 81 ? -10.309 1.916 3.004 1.00 82.56 81 SER A O 1
ATOM 678 N N . PHE A 1 82 ? -11.245 -0.054 3.573 1.00 79.69 82 PHE A N 1
ATOM 679 C CA . PHE A 1 82 ? -12.583 0.250 3.073 1.00 79.69 82 PHE A CA 1
ATOM 680 C C . PHE A 1 82 ? -13.495 0.722 4.207 1.00 79.69 82 PHE A C 1
ATOM 682 O O . PHE A 1 82 ? -13.365 0.287 5.360 1.00 79.69 82 PHE A O 1
ATOM 689 N N . LEU A 1 83 ? -14.441 1.604 3.881 1.00 70.25 83 LEU A N 1
ATOM 690 C CA . LEU A 1 83 ? -15.516 1.983 4.793 1.00 70.25 83 LEU A CA 1
ATOM 691 C C . LEU A 1 83 ? -16.368 0.749 5.122 1.00 70.25 83 LEU A C 1
ATOM 693 O O . LEU A 1 83 ? -16.642 -0.107 4.282 1.00 70.25 83 LEU A O 1
ATOM 697 N N . THR A 1 84 ? -16.780 0.623 6.379 1.00 65.94 84 THR A N 1
ATOM 698 C CA . THR A 1 84 ? -17.730 -0.410 6.801 1.00 65.94 84 THR A CA 1
ATOM 699 C C . THR A 1 84 ? -18.878 0.273 7.510 1.00 65.94 84 THR A C 1
ATOM 701 O O . THR A 1 84 ? -18.670 0.822 8.586 1.00 65.94 84 THR A O 1
ATOM 704 N N . LYS A 1 85 ? -20.076 0.194 6.917 1.00 61.00 85 LYS A N 1
ATOM 705 C CA . LYS A 1 85 ? -21.298 0.880 7.373 1.00 61.00 85 LYS A CA 1
ATOM 706 C C . LYS A 1 85 ? -21.667 0.605 8.844 1.00 61.00 85 LYS A C 1
ATOM 708 O O . LYS A 1 85 ? -22.285 1.436 9.488 1.00 61.00 85 LYS A O 1
ATOM 713 N N . ASN A 1 86 ? -21.221 -0.516 9.417 1.00 57.12 86 ASN A N 1
ATOM 714 C CA . ASN A 1 86 ? -21.506 -0.861 10.818 1.00 57.12 86 ASN A CA 1
ATOM 715 C C . ASN A 1 86 ? -20.664 -0.082 11.851 1.00 57.12 86 ASN A C 1
ATOM 717 O O . ASN A 1 86 ? -20.901 -0.227 13.046 1.00 57.12 86 ASN A O 1
ATOM 721 N N . GLN A 1 87 ? -19.647 0.681 11.431 1.00 53.31 87 GLN A N 1
ATOM 722 C CA . GLN A 1 87 ? -18.745 1.380 12.359 1.00 53.31 87 GLN A CA 1
ATOM 723 C C . GLN A 1 87 ? -19.342 2.693 12.877 1.00 53.31 87 GLN A C 1
ATOM 725 O O . GLN A 1 87 ? -19.114 3.041 14.033 1.00 53.31 87 GLN A O 1
ATOM 730 N N . ASP A 1 88 ? -20.137 3.384 12.059 1.00 52.22 88 ASP A N 1
ATOM 731 C CA . ASP A 1 88 ? -20.687 4.687 12.442 1.00 52.22 88 ASP A CA 1
ATOM 732 C C . ASP A 1 88 ? -21.751 4.536 13.542 1.00 52.22 88 ASP A C 1
ATOM 734 O O . ASP A 1 88 ? -21.782 5.316 14.489 1.00 52.22 88 ASP A O 1
ATOM 738 N N . LEU A 1 89 ? -22.529 3.445 13.527 1.00 52.50 89 LEU A N 1
ATOM 739 C CA . LEU A 1 89 ? -23.572 3.223 14.535 1.00 52.50 89 LEU A CA 1
ATOM 740 C C . LEU A 1 89 ? -23.031 2.915 15.944 1.00 52.50 89 LEU A C 1
ATOM 742 O O . LEU A 1 89 ? -23.680 3.233 16.939 1.00 52.50 89 LEU A O 1
ATOM 746 N N . ILE A 1 90 ? -21.858 2.280 16.052 1.00 53.69 90 ILE A N 1
ATOM 747 C CA . ILE A 1 90 ? -21.309 1.858 17.354 1.00 53.69 90 ILE A CA 1
ATOM 748 C C . ILE A 1 90 ? -20.518 2.991 18.007 1.00 53.69 90 ILE A C 1
ATOM 750 O O . ILE A 1 90 ? -20.552 3.133 19.230 1.00 53.69 90 ILE A O 1
ATOM 754 N N . ASN A 1 91 ? -19.856 3.833 17.212 1.00 52.81 91 ASN A N 1
ATOM 755 C CA . ASN A 1 91 ? -19.114 4.965 17.754 1.00 52.81 91 ASN A CA 1
ATOM 756 C C . ASN A 1 91 ? -20.051 6.063 18.280 1.00 52.81 91 ASN A C 1
ATOM 758 O O . ASN A 1 91 ? -19.722 6.686 19.285 1.00 52.81 91 ASN A O 1
ATOM 762 N N . SER A 1 92 ? -21.244 6.235 17.699 1.00 51.97 92 SER A N 1
ATOM 763 C CA . SER A 1 92 ? -22.236 7.192 18.211 1.00 51.97 92 SER A CA 1
ATOM 764 C C . SER A 1 92 ? -22.901 6.759 19.521 1.00 51.97 92 SER A C 1
ATOM 766 O O . SER A 1 92 ? -23.291 7.615 20.304 1.00 51.97 92 SER A O 1
ATOM 768 N N . LYS A 1 93 ? -22.997 5.455 19.820 1.00 50.50 93 LYS A N 1
ATOM 769 C CA . LYS A 1 93 ? -23.604 4.983 21.082 1.00 50.50 93 LYS A CA 1
ATOM 770 C C . LYS A 1 93 ? -22.660 4.966 22.284 1.00 50.50 93 LYS A C 1
ATOM 772 O O . LYS A 1 93 ? -23.098 4.618 23.373 1.00 50.50 93 LYS A O 1
ATOM 777 N N . LYS A 1 94 ? -21.377 5.305 22.121 1.00 49.81 94 LYS A N 1
ATOM 778 C CA . LYS A 1 94 ? -20.407 5.230 23.227 1.00 49.81 94 LYS A CA 1
ATOM 779 C C . LYS A 1 94 ? -20.138 6.567 23.923 1.00 49.81 94 LYS A C 1
ATOM 781 O O . LYS A 1 94 ? -19.463 6.572 24.946 1.00 49.81 94 LYS A O 1
ATOM 786 N N . GLN A 1 95 ? -20.670 7.677 23.417 1.00 50.28 95 GLN A N 1
ATOM 787 C CA . GLN A 1 95 ? -20.394 8.983 24.013 1.00 50.28 95 GLN A CA 1
ATOM 788 C C . GLN A 1 95 ? -21.280 9.322 25.228 1.00 50.28 95 GLN A C 1
ATOM 790 O O . GLN A 1 95 ? -20.951 10.269 25.927 1.00 50.28 95 GLN A O 1
ATOM 795 N N . ASP A 1 96 ? -22.346 8.564 25.512 1.00 48.31 96 ASP A N 1
ATOM 796 C CA . ASP A 1 96 ? -23.373 8.986 26.487 1.00 48.31 96 ASP A CA 1
ATOM 797 C C . ASP A 1 96 ? -23.399 8.195 27.810 1.00 48.31 96 ASP A C 1
ATOM 799 O O . ASP A 1 96 ? -24.381 8.195 28.544 1.00 48.31 96 ASP A O 1
ATOM 803 N N . ASN A 1 97 ? -22.319 7.486 28.152 1.00 48.59 97 ASN A N 1
ATOM 804 C CA . ASN A 1 97 ? -22.283 6.674 29.375 1.00 48.59 97 ASN A CA 1
ATOM 805 C C . ASN A 1 97 ? -21.014 6.930 30.194 1.00 48.59 97 ASN A C 1
ATOM 807 O O . ASN A 1 97 ? -20.291 5.995 30.533 1.00 48.59 97 ASN A O 1
ATOM 811 N N . THR A 1 98 ? -20.768 8.196 30.520 1.00 48.38 98 THR A N 1
ATOM 812 C CA . THR A 1 98 ? -19.995 8.568 31.712 1.00 48.38 98 THR A CA 1
ATOM 813 C C . THR A 1 98 ? -20.701 9.749 32.370 1.00 48.38 98 THR A C 1
ATOM 815 O O . THR A 1 98 ? -20.279 10.897 32.273 1.00 48.38 98 THR A O 1
ATOM 818 N N . THR A 1 99 ? -21.845 9.450 32.976 1.00 38.59 99 THR A N 1
ATOM 819 C CA . THR A 1 99 ? -22.473 10.286 33.997 1.00 38.59 99 THR A CA 1
ATOM 820 C C . THR A 1 99 ? -22.041 9.718 35.348 1.00 38.59 99 THR A C 1
ATOM 822 O O . THR A 1 99 ? -22.239 8.524 35.576 1.00 38.59 99 THR A O 1
ATOM 825 N N . VAL A 1 100 ? -21.519 10.605 36.205 1.00 46.41 100 VAL A N 1
ATOM 826 C CA . VAL A 1 100 ? -21.029 10.409 37.590 1.00 46.41 100 VAL A CA 1
ATOM 827 C C . VAL A 1 100 ? -19.613 9.851 37.729 1.00 46.41 100 VAL A C 1
ATOM 829 O O . VAL A 1 100 ? -19.353 8.701 37.315 1.00 46.41 100 VAL A O 1
#